Protein AF-A0A7X7MMC2-F1 (afdb_monomer_lite)

Sequence (86 aa):
MYASKSIESVYFVPATTIVPRKWDGWFWQQISDNAPFSWGDNDHTLVNVGDFARHCEERLDPEPRITRWLKKVRSIPKGVYIDLET

Structure (mmCIF, N/CA/C/O backbone):
data_AF-A0A7X7MMC2-F1
#
_entry.id   AF-A0A7X7MMC2-F1
#
loop_
_atom_site.group_PDB
_atom_site.id
_atom_site.type_symbol
_atom_site.label_atom_id
_atom_site.label_alt_id
_atom_site.label_comp_id
_atom_site.label_asym_id
_atom_site.label_entity_id
_atom_site.label_seq_id
_atom_site.pdbx_PDB_ins_code
_atom_site.Cartn_x
_atom_site.Cartn_y
_atom_site.Cartn_z
_atom_site.occupancy
_atom_site.B_iso_or_equiv
_atom_site.auth_seq_id
_atom_site.auth_comp_id
_atom_site.auth_asym_id
_atom_site.auth_atom_id
_atom_site.pdbx_PDB_model_num
ATOM 1 N N . MET A 1 1 ? -24.285 0.525 38.212 1.00 39.84 1 MET A N 1
ATOM 2 C CA . MET A 1 1 ? -24.499 0.977 36.821 1.00 39.84 1 MET A CA 1
ATOM 3 C C . MET A 1 1 ? -23.295 0.531 36.014 1.00 39.84 1 MET A C 1
ATOM 5 O O . MET A 1 1 ? -22.208 1.025 36.273 1.00 39.84 1 MET A O 1
ATOM 9 N N . TYR A 1 2 ? -23.451 -0.448 35.124 1.00 49.19 2 TYR A N 1
ATOM 10 C CA . TYR A 1 2 ? -22.383 -0.818 34.196 1.00 49.19 2 TYR A CA 1
ATOM 11 C C . TYR A 1 2 ? -22.454 0.143 33.010 1.00 49.19 2 TYR A C 1
ATOM 13 O O . TYR A 1 2 ? -23.485 0.223 32.346 1.00 49.19 2 TYR A O 1
ATOM 21 N N . ALA A 1 3 ? -21.394 0.921 32.794 1.00 50.84 3 ALA A N 1
ATOM 22 C CA . ALA A 1 3 ? -21.267 1.741 31.600 1.00 50.84 3 ALA A CA 1
ATOM 23 C C . ALA A 1 3 ? -21.209 0.803 30.387 1.00 50.84 3 ALA A C 1
ATOM 25 O O . ALA A 1 3 ? -20.293 -0.011 30.269 1.00 50.84 3 ALA A O 1
ATOM 26 N N . SER A 1 4 ? -22.212 0.885 29.515 1.00 55.34 4 SER A N 1
ATOM 27 C CA . SER A 1 4 ? -22.189 0.213 28.220 1.00 55.34 4 SER A CA 1
ATOM 28 C C . SER A 1 4 ? -21.038 0.806 27.409 1.00 55.34 4 SER A C 1
ATOM 30 O O . SER A 1 4 ? -21.110 1.965 27.006 1.00 55.34 4 SER A O 1
ATOM 32 N N . LYS A 1 5 ? -19.965 0.036 27.197 1.00 55.09 5 LYS A N 1
ATOM 33 C CA . LYS A 1 5 ? -18.911 0.378 26.234 1.00 55.09 5 LYS A CA 1
ATOM 34 C C . LYS A 1 5 ? -19.575 0.497 24.860 1.00 55.09 5 LYS A C 1
ATOM 36 O O . LYS A 1 5 ? -20.116 -0.485 24.358 1.00 55.09 5 LYS A O 1
ATOM 41 N N . SER A 1 6 ? -19.583 1.691 24.277 1.00 54.50 6 SER A N 1
ATOM 42 C CA . SER A 1 6 ? -19.953 1.879 22.876 1.00 54.50 6 SER A CA 1
ATOM 43 C C . SER A 1 6 ? -18.986 1.071 22.015 1.00 54.50 6 SER A C 1
ATOM 45 O O . SER A 1 6 ? -17.773 1.239 22.131 1.00 54.50 6 SER A O 1
ATOM 47 N N . ILE A 1 7 ? -19.513 0.173 21.187 1.00 60.53 7 ILE A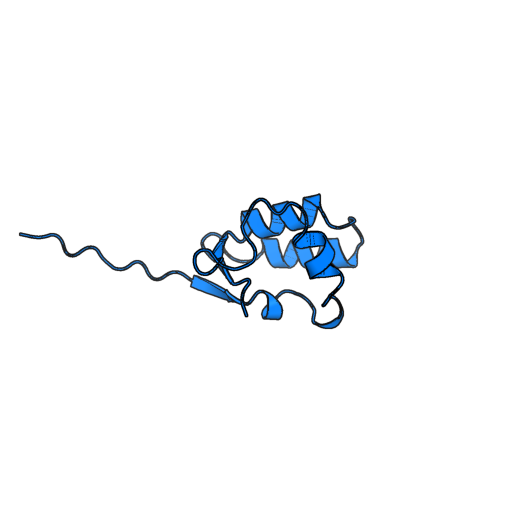 N 1
ATOM 48 C CA . ILE A 1 7 ? -18.731 -0.477 20.136 1.00 60.53 7 ILE A CA 1
ATOM 49 C C . ILE A 1 7 ? -18.390 0.634 19.137 1.00 60.53 7 ILE A C 1
ATOM 51 O O . ILE A 1 7 ? -19.286 1.166 18.483 1.00 60.53 7 ILE A O 1
ATOM 55 N N . GLU A 1 8 ? -17.127 1.057 19.089 1.00 61.56 8 GLU A N 1
ATOM 56 C CA . GLU A 1 8 ? -16.665 2.022 18.092 1.00 61.56 8 GLU A CA 1
ATOM 57 C C . GLU A 1 8 ? -16.655 1.345 16.719 1.00 61.56 8 GLU A C 1
ATOM 59 O O . GLU A 1 8 ? -16.013 0.315 16.521 1.00 61.56 8 GLU A O 1
ATOM 64 N N . SER A 1 9 ? -17.401 1.906 15.767 1.00 67.88 9 SER A N 1
ATOM 65 C CA . SER A 1 9 ? -17.386 1.448 14.380 1.00 67.88 9 SER A CA 1
ATOM 66 C C . SER A 1 9 ? -16.041 1.793 13.740 1.00 67.88 9 SER A C 1
ATOM 68 O O . SER A 1 9 ? -15.677 2.968 13.664 1.00 67.88 9 SER A O 1
ATOM 70 N N . VAL A 1 10 ? -15.321 0.786 13.246 1.00 72.50 10 VAL A N 1
ATOM 71 C CA . VAL A 1 10 ? -14.071 0.968 12.495 1.00 72.50 10 VAL A CA 1
ATOM 72 C C . VAL A 1 10 ? -14.384 1.060 11.001 1.00 72.50 10 VAL A C 1
ATOM 74 O O . VAL A 1 10 ? -15.131 0.243 10.465 1.00 72.50 10 VAL A O 1
ATOM 77 N N . TYR A 1 11 ? -13.808 2.053 10.321 1.00 84.44 11 TYR A N 1
ATOM 78 C CA . TYR A 1 11 ? -13.913 2.198 8.869 1.00 84.44 11 TYR A CA 1
ATOM 79 C C . TYR A 1 11 ? -12.693 1.578 8.195 1.00 84.44 11 TYR A C 1
ATOM 81 O O . TYR A 1 11 ? -11.557 1.894 8.555 1.00 84.44 11 TYR A O 1
ATOM 89 N N . PHE A 1 12 ? -12.917 0.741 7.185 1.00 87.44 12 PHE A N 1
ATOM 90 C CA . PHE A 1 12 ? -11.844 0.117 6.420 1.00 87.44 12 PHE A CA 1
ATOM 91 C C . PHE A 1 12 ? -12.130 0.105 4.919 1.00 87.44 12 PHE A C 1
ATOM 93 O O . PHE A 1 12 ? -13.275 0.251 4.486 1.00 87.44 12 PHE A O 1
ATOM 100 N N . VAL A 1 13 ? -11.070 -0.054 4.130 1.00 89.12 13 VAL A N 1
ATOM 101 C CA . VAL A 1 13 ? -11.133 -0.266 2.682 1.00 89.12 13 VAL A CA 1
ATOM 102 C C . VAL A 1 13 ? -10.275 -1.475 2.286 1.00 89.12 13 VAL A C 1
ATOM 104 O O . VAL A 1 13 ? -9.139 -1.576 2.753 1.00 89.12 13 VAL A O 1
ATOM 107 N N . PRO A 1 14 ? -10.769 -2.370 1.412 1.00 88.69 14 PRO A N 1
ATOM 108 C CA . PRO A 1 14 ? -9.975 -3.477 0.879 1.00 88.69 14 PRO A CA 1
ATOM 109 C C . PRO A 1 14 ? -8.751 -2.985 0.114 1.00 88.69 14 PRO A C 1
ATOM 111 O O . PRO A 1 14 ? -8.858 -2.080 -0.727 1.00 88.69 14 PRO A O 1
ATOM 114 N N . ALA A 1 15 ? -7.597 -3.606 0.325 1.00 87.25 15 ALA A N 1
ATOM 115 C CA . ALA A 1 15 ? -6.364 -3.226 -0.349 1.00 87.25 15 ALA A CA 1
ATOM 116 C C . ALA A 1 15 ? -6.470 -3.410 -1.874 1.00 87.25 15 ALA A C 1
ATOM 118 O O . ALA A 1 15 ? -5.992 -2.574 -2.644 1.00 87.25 15 ALA A O 1
ATOM 119 N N . THR A 1 16 ? -7.209 -4.422 -2.333 1.00 86.25 16 THR A N 1
ATOM 120 C CA . THR A 1 16 ? -7.531 -4.651 -3.752 1.00 86.25 16 THR A CA 1
ATOM 121 C C . THR A 1 16 ? -8.344 -3.533 -4.416 1.00 86.25 16 THR A C 1
ATOM 123 O O . THR A 1 16 ? -8.357 -3.435 -5.646 1.00 86.25 16 THR A O 1
ATOM 126 N N . THR A 1 17 ? -8.998 -2.654 -3.646 1.00 88.81 17 THR A N 1
ATOM 127 C CA . THR A 1 17 ? -9.709 -1.482 -4.200 1.00 88.81 17 THR A CA 1
ATOM 128 C C . THR A 1 17 ? -8.786 -0.289 -4.446 1.00 88.81 17 THR A C 1
ATOM 130 O O . THR A 1 17 ? -9.072 0.550 -5.303 1.00 88.81 17 THR A O 1
ATOM 133 N N . ILE A 1 18 ? -7.664 -0.217 -3.725 1.00 89.62 18 ILE A N 1
ATOM 134 C CA . ILE A 1 18 ? -6.697 0.885 -3.807 1.00 89.62 18 ILE A CA 1
ATOM 135 C C . ILE A 1 18 ? -5.449 0.515 -4.610 1.00 89.62 18 ILE A C 1
ATOM 137 O O . ILE A 1 18 ? -4.853 1.393 -5.241 1.00 89.62 18 ILE A O 1
ATOM 141 N N . VAL A 1 19 ? -5.051 -0.759 -4.622 1.00 90.38 19 VAL A N 1
ATOM 142 C CA . VAL A 1 19 ? -3.917 -1.263 -5.400 1.00 90.38 19 VAL A CA 1
ATOM 143 C C . VAL A 1 19 ? -4.396 -1.607 -6.813 1.00 90.38 19 VAL A C 1
ATOM 145 O O . VAL A 1 19 ? -5.325 -2.396 -6.986 1.00 90.38 19 VAL A O 1
ATOM 148 N N . PRO A 1 20 ? -3.793 -1.029 -7.869 1.00 91.75 20 PRO A N 1
ATOM 149 C CA . PRO A 1 20 ? -4.146 -1.382 -9.237 1.00 91.75 20 PRO A CA 1
ATOM 150 C C . PRO A 1 20 ? -3.965 -2.884 -9.493 1.00 91.75 20 PRO A C 1
ATOM 152 O O . PRO A 1 20 ? -2.867 -3.395 -9.319 1.00 91.75 20 PRO A O 1
ATOM 155 N N . ARG A 1 21 ? -4.982 -3.570 -10.031 1.00 88.06 21 ARG A N 1
ATOM 156 C CA . ARG A 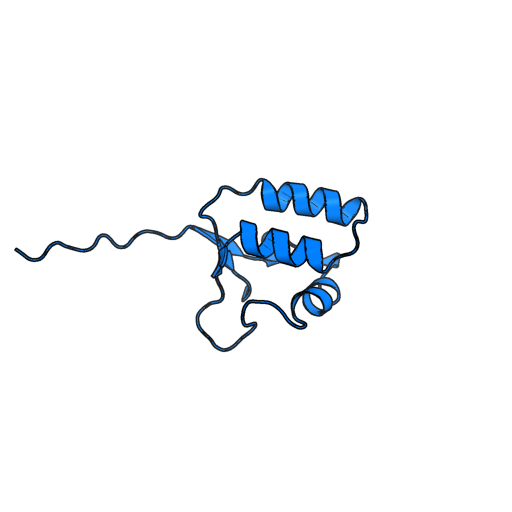1 21 ? -4.906 -5.016 -10.354 1.00 88.06 21 ARG A CA 1
ATOM 157 C C . ARG A 1 21 ? -3.708 -5.415 -11.222 1.00 88.06 21 ARG A C 1
ATOM 159 O O . ARG A 1 21 ? -3.186 -6.507 -11.102 1.00 88.06 21 ARG A O 1
ATOM 166 N N . LYS A 1 22 ? -3.238 -4.524 -12.096 1.00 91.44 22 LYS A N 1
ATOM 167 C CA . LYS A 1 22 ? -2.039 -4.751 -12.928 1.00 91.44 22 LYS A CA 1
ATOM 168 C C . LYS A 1 22 ? -0.721 -4.778 -12.139 1.00 91.44 22 LYS A C 1
ATOM 170 O O . LYS A 1 22 ? 0.322 -5.033 -12.727 1.00 91.44 22 LYS A O 1
ATOM 175 N N . TRP A 1 23 ? -0.750 -4.376 -10.872 1.00 90.38 23 TRP A N 1
ATOM 176 C CA . TRP A 1 23 ? 0.384 -4.433 -9.954 1.00 90.38 23 TRP A CA 1
ATOM 177 C C . TRP A 1 23 ? 0.338 -5.675 -9.066 1.00 90.38 23 TRP A C 1
ATOM 179 O O . TRP A 1 23 ? 1.241 -5.868 -8.259 1.00 90.38 23 TRP A O 1
ATOM 189 N N . ASP A 1 24 ? -0.695 -6.501 -9.215 1.00 84.50 24 ASP A N 1
ATOM 190 C CA . ASP A 1 24 ? -0.826 -7.743 -8.474 1.00 84.50 24 ASP A CA 1
ATOM 191 C C . ASP A 1 24 ? 0.396 -8.655 -8.687 1.00 84.50 24 ASP A C 1
ATOM 193 O O . ASP A 1 24 ? 1.092 -8.579 -9.706 1.00 84.50 24 ASP A O 1
ATOM 197 N N . GLY A 1 25 ? 0.707 -9.472 -7.686 1.00 83.88 25 GLY A N 1
ATOM 198 C CA . GLY A 1 25 ? 1.948 -10.246 -7.627 1.00 83.88 25 GLY A CA 1
ATOM 199 C C . GLY A 1 25 ? 3.173 -9.402 -7.260 1.00 83.88 25 GLY A C 1
ATOM 200 O O . GLY A 1 25 ? 3.684 -9.545 -6.153 1.00 83.88 25 GLY A O 1
ATOM 201 N N . TRP A 1 26 ? 3.637 -8.505 -8.146 1.00 87.56 26 TRP A N 1
ATOM 202 C CA . TRP A 1 26 ? 4.870 -7.723 -7.905 1.00 87.56 26 TRP A CA 1
ATOM 203 C C . TRP A 1 26 ? 4.751 -6.859 -6.646 1.00 87.56 26 TRP A C 1
ATOM 205 O O . TRP A 1 26 ? 5.663 -6.823 -5.826 1.00 87.56 26 TRP A O 1
ATOM 215 N N . PHE A 1 27 ? 3.616 -6.172 -6.493 1.00 88.06 27 PHE A N 1
ATOM 216 C CA . PHE A 1 27 ? 3.398 -5.238 -5.399 1.00 88.06 27 PHE A CA 1
ATOM 217 C C . PHE A 1 27 ? 3.387 -5.990 -4.077 1.00 88.06 27 PHE A C 1
ATOM 219 O O . PHE A 1 27 ? 4.123 -5.643 -3.160 1.00 88.06 27 PHE A O 1
ATOM 226 N N . TRP A 1 28 ? 2.602 -7.064 -4.003 1.00 85.19 28 TRP A N 1
ATOM 227 C CA . TRP A 1 28 ? 2.514 -7.861 -2.789 1.00 85.19 28 TRP A CA 1
ATOM 228 C C . TRP A 1 28 ? 3.845 -8.509 -2.451 1.00 85.19 28 TRP A C 1
ATOM 230 O O . TRP A 1 28 ? 4.216 -8.471 -1.291 1.00 85.19 28 TRP A O 1
ATOM 240 N N . GLN A 1 29 ? 4.613 -8.976 -3.438 1.00 83.62 29 GLN A N 1
ATOM 241 C CA . GLN A 1 29 ? 5.953 -9.511 -3.206 1.00 83.62 29 GLN A CA 1
ATOM 242 C C . GLN A 1 29 ? 6.896 -8.485 -2.553 1.00 83.62 29 GLN A C 1
ATOM 244 O O . GLN A 1 29 ? 7.621 -8.831 -1.624 1.00 83.62 29 GLN A O 1
ATOM 249 N N . GLN A 1 30 ? 6.884 -7.225 -3.005 1.00 84.88 30 GLN A N 1
ATOM 250 C CA . GLN A 1 30 ? 7.719 -6.167 -2.414 1.00 84.88 30 GLN A CA 1
ATOM 251 C C . GLN A 1 30 ? 7.268 -5.767 -1.008 1.00 84.88 30 GLN A C 1
ATOM 253 O O . GLN A 1 30 ? 8.087 -5.448 -0.145 1.00 84.88 30 GLN A O 1
ATOM 258 N N . ILE A 1 31 ? 5.954 -5.749 -0.790 1.00 83.25 31 ILE A N 1
ATOM 259 C CA . ILE A 1 31 ? 5.351 -5.269 0.450 1.00 83.25 31 ILE A CA 1
ATOM 260 C C . ILE A 1 31 ? 5.301 -6.362 1.526 1.00 83.25 31 ILE A C 1
ATOM 262 O O . ILE A 1 31 ? 5.353 -6.022 2.707 1.00 83.25 31 ILE A O 1
ATOM 266 N N . SER A 1 32 ? 5.224 -7.644 1.152 1.00 77.19 32 SER A N 1
ATOM 267 C CA . SER A 1 32 ? 5.133 -8.773 2.086 1.00 77.19 32 SER A CA 1
ATOM 268 C C . SER A 1 32 ? 6.457 -9.110 2.761 1.00 77.19 32 SER A C 1
ATOM 270 O O . SER A 1 32 ? 6.464 -9.565 3.902 1.00 77.19 32 SER A O 1
ATOM 272 N N . ASP A 1 33 ? 7.583 -8.898 2.079 1.00 67.00 33 ASP A N 1
ATOM 273 C CA . ASP A 1 33 ? 8.901 -9.192 2.639 1.00 67.00 33 ASP A CA 1
ATOM 274 C C . ASP A 1 33 ? 9.201 -8.251 3.819 1.00 67.00 33 ASP A C 1
ATOM 276 O O . ASP A 1 33 ? 9.077 -7.039 3.673 1.00 67.00 33 ASP A O 1
ATOM 280 N N . ASN A 1 34 ? 9.589 -8.758 4.995 1.00 62.66 34 ASN A N 1
ATOM 281 C CA . ASN A 1 34 ? 9.927 -7.964 6.193 1.00 62.66 34 ASN A CA 1
ATOM 282 C C . ASN A 1 34 ? 8.905 -6.854 6.559 1.00 62.66 34 ASN A C 1
ATOM 284 O O . ASN A 1 34 ? 9.291 -5.771 7.010 1.00 62.66 34 ASN A O 1
ATOM 288 N N . ALA A 1 35 ? 7.613 -7.064 6.298 1.00 61.94 35 ALA A N 1
ATOM 289 C CA . ALA A 1 35 ? 6.588 -6.087 6.652 1.00 61.94 35 ALA A CA 1
ATOM 290 C C . ALA A 1 35 ? 6.538 -5.881 8.182 1.00 61.94 35 ALA A C 1
ATOM 292 O O . ALA A 1 35 ? 6.600 -6.863 8.923 1.00 61.94 35 ALA A O 1
ATOM 293 N N . PRO A 1 36 ? 6.371 -4.643 8.689 1.00 61.75 36 PRO A N 1
ATOM 294 C CA . PRO A 1 36 ? 6.207 -4.383 10.124 1.00 61.75 36 PRO A CA 1
ATOM 295 C C . PRO A 1 36 ? 4.835 -4.842 10.664 1.00 61.75 36 PRO A C 1
ATOM 297 O O . PRO A 1 36 ? 4.487 -4.545 11.804 1.00 61.75 36 PRO A O 1
ATOM 300 N N . PHE A 1 37 ? 4.050 -5.540 9.841 1.00 63.59 37 PHE A N 1
ATOM 301 C CA . PHE A 1 37 ? 2.740 -6.110 10.132 1.00 63.59 37 PHE A CA 1
ATOM 302 C C . PHE A 1 37 ? 2.654 -7.523 9.531 1.00 63.59 37 PHE A C 1
ATOM 304 O O . PHE A 1 37 ? 3.245 -7.793 8.485 1.00 63.59 37 PHE A O 1
ATOM 311 N N . SER A 1 38 ? 1.948 -8.438 10.199 1.00 55.78 38 SER A N 1
ATOM 312 C CA . SER A 1 38 ? 1.852 -9.843 9.787 1.00 55.78 38 SER A CA 1
ATOM 313 C C . SER A 1 38 ? 0.879 -10.035 8.624 1.00 55.78 38 SER A C 1
ATOM 315 O O . SER A 1 38 ? -0.309 -9.728 8.731 1.00 55.78 38 SER A O 1
ATOM 317 N N . TRP A 1 39 ? 1.386 -10.591 7.526 1.00 58.44 39 TRP A N 1
ATOM 318 C CA . TRP A 1 39 ? 0.577 -11.125 6.435 1.00 58.44 39 TRP A CA 1
ATOM 319 C C . TRP A 1 39 ? 0.172 -12.560 6.773 1.00 58.44 39 TRP A C 1
ATOM 321 O O . TRP A 1 39 ? 1.028 -13.441 6.800 1.00 58.44 39 TRP A O 1
ATOM 331 N N . GLY A 1 40 ? -1.121 -12.776 7.017 1.00 47.53 40 GLY A N 1
ATOM 332 C CA . GLY A 1 40 ? -1.690 -14.095 7.287 1.00 47.53 40 GLY A CA 1
ATOM 333 C C . GLY A 1 40 ? -1.526 -14.579 8.733 1.00 47.53 40 GLY A C 1
ATOM 334 O O . GL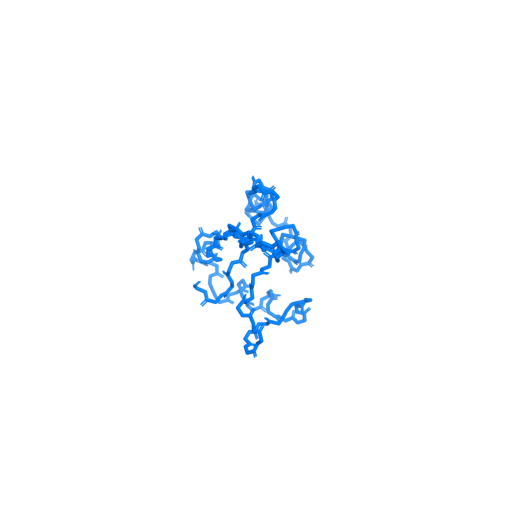Y A 1 40 ? -0.479 -14.428 9.360 1.00 47.53 40 GLY A O 1
ATOM 335 N N . ASP A 1 41 ? -2.602 -15.187 9.228 1.00 44.38 41 ASP A N 1
ATOM 336 C CA . ASP A 1 41 ? -2.740 -15.991 10.451 1.00 44.38 41 ASP A CA 1
ATOM 337 C C . ASP A 1 41 ? -2.690 -15.308 11.823 1.00 44.38 41 ASP A C 1
ATOM 339 O O . ASP A 1 41 ? -2.838 -15.989 12.836 1.00 44.38 41 ASP A O 1
ATOM 343 N N . ASN A 1 42 ? -2.625 -13.979 11.900 1.00 40.41 42 ASN A N 1
ATOM 344 C CA . ASN A 1 42 ? -3.011 -13.284 13.129 1.00 40.41 42 ASN A CA 1
ATOM 345 C C . ASN A 1 42 ? -3.838 -12.033 12.816 1.00 40.41 42 ASN A C 1
ATOM 347 O O . ASN A 1 42 ? -3.303 -10.981 12.474 1.00 40.41 42 ASN A O 1
ATOM 351 N N . ASP A 1 43 ? -5.145 -12.182 13.034 1.00 45.81 43 ASP A N 1
ATOM 352 C CA . ASP A 1 43 ? -6.048 -11.113 13.463 1.00 45.81 43 ASP A CA 1
ATOM 353 C C . ASP A 1 43 ? -6.455 -10.064 12.413 1.00 45.81 43 ASP A C 1
ATOM 355 O O . ASP A 1 43 ? -6.392 -8.868 12.685 1.00 45.81 43 ASP A O 1
ATOM 359 N N . HIS A 1 44 ? -6.955 -10.501 11.245 1.00 51.28 44 HIS A N 1
ATOM 360 C CA . HIS A 1 44 ? -7.692 -9.635 10.309 1.00 51.28 44 HIS A CA 1
ATOM 361 C C . HIS A 1 44 ? -6.940 -8.322 10.018 1.00 51.28 44 HIS A C 1
ATOM 363 O O . HIS A 1 44 ? -7.342 -7.275 10.527 1.00 51.28 44 HIS A O 1
ATOM 369 N N . THR A 1 45 ? -5.822 -8.374 9.278 1.00 69.25 45 THR A N 1
ATOM 370 C CA . THR A 1 45 ? -4.768 -7.337 9.253 1.00 69.25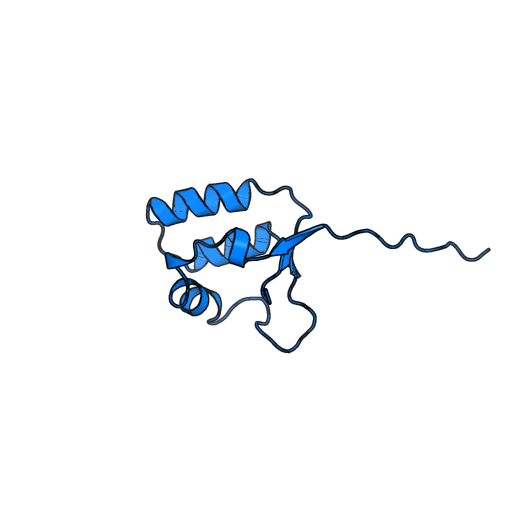 45 THR A CA 1
ATOM 371 C C . THR A 1 45 ? -5.239 -5.961 8.753 1.00 69.25 45 THR A C 1
ATOM 373 O O . THR A 1 45 ? -4.936 -5.521 7.645 1.00 69.25 45 THR A O 1
ATOM 376 N N . LEU A 1 46 ? -5.967 -5.242 9.602 1.00 81.19 46 LEU A N 1
ATOM 377 C CA . LEU A 1 46 ? -6.365 -3.861 9.420 1.00 81.19 46 LEU A CA 1
ATOM 378 C C . LEU A 1 46 ? -5.156 -2.985 9.724 1.00 81.19 46 LEU A C 1
ATOM 380 O O . LEU A 1 46 ? -4.795 -2.758 10.880 1.00 81.19 46 LEU A O 1
ATOM 384 N N . VAL A 1 47 ? -4.532 -2.454 8.680 1.00 84.25 47 VAL A N 1
ATOM 385 C CA . VAL A 1 47 ? -3.371 -1.573 8.824 1.00 84.25 47 VAL A CA 1
ATOM 386 C C . VAL A 1 47 ? -3.822 -0.125 8.751 1.00 84.25 47 VAL A C 1
ATOM 388 O O . VAL A 1 47 ? -4.583 0.259 7.866 1.00 84.25 47 VAL A O 1
ATOM 391 N N . ASN A 1 48 ? -3.347 0.715 9.670 1.00 87.69 48 ASN A N 1
ATOM 392 C CA . ASN A 1 48 ? -3.601 2.147 9.581 1.00 87.69 48 ASN A CA 1
ATOM 393 C C . ASN A 1 48 ? -3.111 2.677 8.225 1.00 87.69 48 ASN A C 1
ATOM 395 O O . ASN A 1 48 ? -1.985 2.396 7.813 1.00 87.69 48 ASN A O 1
ATOM 399 N N . VAL A 1 49 ? -3.920 3.490 7.544 1.00 89.44 49 VAL A N 1
ATOM 400 C CA . VAL A 1 49 ? -3.555 3.991 6.211 1.00 89.44 49 VAL A CA 1
ATOM 401 C C . VAL A 1 49 ? -2.228 4.761 6.177 1.00 89.44 49 VAL A C 1
ATOM 403 O O . VAL A 1 49 ? -1.511 4.718 5.177 1.00 89.44 49 VAL A O 1
ATOM 406 N N . GLY A 1 50 ? -1.864 5.434 7.271 1.00 88.88 50 GLY A N 1
ATOM 407 C CA . GLY A 1 50 ? -0.580 6.116 7.408 1.00 88.88 50 GLY A CA 1
ATOM 408 C C . GLY A 1 50 ? 0.599 5.146 7.463 1.00 88.88 50 GLY A C 1
ATOM 409 O O . GLY A 1 50 ? 1.605 5.381 6.793 1.00 88.88 50 GLY A O 1
ATOM 410 N N . ASP A 1 51 ? 0.456 4.051 8.209 1.00 87.38 51 ASP A N 1
ATOM 411 C CA . ASP A 1 51 ? 1.482 3.012 8.330 1.00 87.38 51 ASP A CA 1
ATOM 412 C C . ASP A 1 51 ? 1.636 2.226 7.032 1.00 87.38 51 ASP A C 1
ATOM 414 O O . ASP A 1 51 ? 2.756 2.028 6.565 1.00 87.38 51 ASP A O 1
ATOM 418 N N . PHE A 1 52 ? 0.517 1.879 6.392 1.00 89.19 52 PHE A N 1
ATOM 419 C CA . PHE A 1 52 ? 0.511 1.247 5.077 1.00 89.19 52 PHE A CA 1
ATOM 420 C C . PHE A 1 52 ? 1.224 2.119 4.032 1.00 89.19 52 PHE A C 1
ATOM 422 O O . PHE A 1 52 ? 2.111 1.644 3.323 1.00 89.19 52 PHE A O 1
ATOM 429 N N . ALA A 1 53 ? 0.888 3.414 3.961 1.00 91.44 53 ALA A N 1
ATOM 430 C CA . ALA A 1 53 ? 1.509 4.338 3.014 1.00 91.44 53 ALA A CA 1
ATOM 431 C C . ALA A 1 53 ? 3.010 4.529 3.272 1.00 91.44 53 ALA A C 1
ATOM 433 O O . ALA A 1 53 ? 3.779 4.593 2.316 1.00 91.44 53 ALA A O 1
ATOM 434 N N . ARG A 1 54 ? 3.421 4.616 4.543 1.00 90.38 54 ARG A N 1
ATOM 435 C CA . ARG A 1 54 ? 4.834 4.726 4.930 1.00 90.38 54 ARG A CA 1
ATOM 436 C C . ARG A 1 54 ? 5.620 3.484 4.518 1.00 90.38 54 ARG A C 1
ATOM 438 O O . ARG A 1 54 ? 6.636 3.622 3.854 1.00 90.38 54 ARG A O 1
ATOM 445 N N . HIS A 1 55 ? 5.118 2.292 4.835 1.00 89.25 55 HIS A N 1
ATOM 446 C CA . HIS A 1 55 ? 5.775 1.041 4.448 1.00 89.25 55 HIS A CA 1
ATOM 447 C C . HIS A 1 55 ? 5.897 0.912 2.922 1.00 89.25 55 HIS A C 1
ATOM 449 O O . HIS A 1 55 ? 6.946 0.544 2.403 1.00 89.25 55 HIS A O 1
ATOM 455 N N . CYS A 1 56 ? 4.862 1.308 2.176 1.00 90.44 56 CYS A N 1
ATOM 456 C CA . CYS A 1 56 ? 4.932 1.335 0.715 1.00 90.44 56 CYS A CA 1
ATOM 457 C C . CYS A 1 56 ? 5.959 2.347 0.179 1.00 90.44 56 CYS A C 1
ATOM 459 O O . CYS A 1 56 ? 6.600 2.082 -0.829 1.00 90.44 56 CYS A O 1
ATOM 461 N N . GLU A 1 57 ? 6.126 3.501 0.825 1.00 91.75 57 GLU A N 1
ATOM 462 C CA . GLU A 1 57 ? 7.137 4.499 0.450 1.00 91.75 57 GLU A CA 1
ATOM 463 C C . GLU A 1 57 ? 8.568 4.029 0.746 1.00 91.75 57 GLU A C 1
ATOM 465 O O . GLU A 1 57 ? 9.485 4.361 0.004 1.00 91.75 57 GLU A O 1
ATOM 470 N N . GLU A 1 58 ? 8.758 3.228 1.794 1.00 90.44 58 GLU A N 1
ATOM 471 C CA . GLU A 1 58 ? 10.057 2.646 2.149 1.00 90.44 58 GLU A CA 1
ATOM 472 C C . GLU A 1 58 ? 10.467 1.493 1.221 1.00 90.44 58 GLU A C 1
ATOM 474 O O . GLU A 1 58 ? 11.659 1.247 1.041 1.00 90.44 58 GLU A O 1
ATOM 479 N N . ARG A 1 59 ? 9.496 0.772 0.645 1.00 89.31 59 ARG A N 1
ATOM 480 C CA . ARG A 1 59 ? 9.748 -0.444 -0.148 1.00 89.31 59 ARG A CA 1
ATOM 481 C C . ARG A 1 59 ? 9.662 -0.279 -1.650 1.00 89.31 59 ARG A C 1
ATOM 483 O O . ARG A 1 59 ? 10.280 -1.057 -2.368 1.00 89.31 59 ARG A O 1
ATOM 490 N N . LEU A 1 60 ? 8.865 0.663 -2.133 1.00 90.31 60 LEU A N 1
ATOM 491 C CA . LEU A 1 60 ? 8.628 0.816 -3.561 1.00 90.31 60 LEU A CA 1
ATOM 492 C C . LEU A 1 60 ? 9.505 1.925 -4.121 1.00 90.31 60 LEU A C 1
ATOM 494 O O . LEU A 1 60 ? 9.581 3.017 -3.558 1.00 90.31 60 LEU A O 1
ATOM 498 N N . ASP A 1 61 ? 10.093 1.672 -5.287 1.00 90.88 61 ASP A N 1
ATOM 499 C CA . ASP A 1 61 ? 10.873 2.685 -5.984 1.00 90.88 61 ASP A CA 1
ATOM 500 C C . ASP A 1 61 ? 10.014 3.927 -6.299 1.00 90.88 61 ASP A C 1
ATOM 502 O O . ASP A 1 61 ? 8.856 3.799 -6.729 1.00 90.88 61 ASP A O 1
ATOM 506 N N . PRO A 1 62 ? 10.559 5.149 -6.130 1.00 89.06 62 PRO A N 1
ATOM 507 C CA . PRO A 1 62 ? 9.814 6.402 -6.247 1.00 89.06 62 PRO A CA 1
ATOM 508 C C . PRO A 1 62 ? 9.538 6.810 -7.707 1.00 89.06 62 PRO A C 1
ATOM 510 O O . PRO A 1 62 ? 9.769 7.947 -8.129 1.00 89.06 62 PRO A O 1
ATOM 513 N N . GLU A 1 63 ? 8.993 5.900 -8.509 1.00 93.44 63 GLU A N 1
ATOM 514 C CA . GLU A 1 63 ? 8.587 6.174 -9.880 1.00 93.44 63 GLU A CA 1
ATOM 515 C C . GLU A 1 63 ? 7.337 7.074 -9.943 1.00 93.44 63 GLU A C 1
ATOM 517 O O . GLU A 1 63 ? 6.456 6.997 -9.079 1.00 93.44 63 GLU A O 1
ATOM 522 N N . PRO A 1 64 ? 7.143 7.874 -11.013 1.00 94.00 64 PRO A N 1
ATOM 523 C CA . PRO A 1 64 ? 6.016 8.808 -11.116 1.00 94.00 64 PRO A CA 1
ATOM 524 C C . PRO A 1 64 ? 4.629 8.178 -10.904 1.00 94.00 64 PRO A C 1
ATOM 526 O O . PRO A 1 64 ? 3.708 8.836 -10.411 1.00 94.00 64 PRO A O 1
ATOM 529 N N . ARG A 1 65 ? 4.460 6.904 -11.283 1.00 93.12 65 ARG A N 1
ATOM 530 C CA . ARG A 1 65 ? 3.205 6.158 -11.107 1.00 93.12 65 ARG A CA 1
ATOM 531 C C . ARG A 1 65 ? 2.969 5.785 -9.643 1.00 93.12 65 ARG A C 1
ATOM 533 O O . ARG A 1 65 ? 1.855 5.988 -9.160 1.00 93.12 65 ARG A O 1
ATOM 540 N N . ILE A 1 66 ? 4.005 5.301 -8.960 1.00 93.25 66 ILE A N 1
ATOM 541 C CA . ILE A 1 66 ? 3.983 4.931 -7.541 1.00 93.25 66 ILE A CA 1
ATOM 542 C C . ILE A 1 66 ? 3.781 6.179 -6.690 1.00 93.25 66 ILE A C 1
ATOM 544 O O . ILE A 1 66 ? 2.840 6.234 -5.908 1.00 93.25 66 ILE A O 1
ATOM 548 N N . THR A 1 67 ? 4.533 7.247 -6.952 1.00 94.31 67 THR A N 1
ATOM 549 C CA . THR A 1 67 ? 4.397 8.533 -6.254 1.00 94.31 67 THR A CA 1
ATOM 550 C C . THR A 1 67 ? 2.990 9.120 -6.386 1.00 94.31 67 THR A C 1
ATOM 552 O O . THR A 1 67 ? 2.412 9.614 -5.416 1.00 94.31 67 THR A O 1
ATOM 555 N N . ARG A 1 68 ? 2.382 9.062 -7.581 1.00 95.25 68 ARG A N 1
ATOM 556 C CA . ARG A 1 68 ? 0.996 9.522 -7.775 1.00 95.25 68 ARG A CA 1
ATOM 557 C C . ARG A 1 68 ? -0.004 8.644 -7.024 1.00 95.25 68 ARG A C 1
ATOM 559 O O . ARG A 1 68 ? -0.987 9.170 -6.508 1.00 95.25 68 ARG A O 1
ATOM 566 N N . TRP A 1 69 ? 0.217 7.335 -6.995 1.00 95.38 69 TRP A N 1
ATOM 567 C CA . TRP A 1 69 ? -0.623 6.399 -6.258 1.00 95.38 69 TRP A CA 1
ATOM 568 C C . TRP A 1 69 ? -0.500 6.602 -4.738 1.00 95.38 69 TRP A C 1
ATOM 570 O O . TRP A 1 69 ? -1.522 6.807 -4.091 1.00 95.38 69 TRP A O 1
ATOM 580 N N . LEU A 1 70 ? 0.713 6.710 -4.187 1.00 94.75 70 LEU A N 1
ATOM 581 C CA . LEU A 1 70 ? 0.969 6.999 -2.769 1.00 94.75 70 LEU A CA 1
ATOM 582 C C . LEU A 1 70 ? 0.307 8.301 -2.311 1.00 94.75 70 LEU A C 1
ATOM 584 O O . LEU A 1 70 ? -0.281 8.350 -1.233 1.00 94.75 70 LEU A O 1
ATOM 588 N N . LYS A 1 71 ? 0.317 9.349 -3.146 1.00 94.75 71 LYS A N 1
ATOM 589 C CA . LYS A 1 71 ? -0.428 10.588 -2.859 1.00 94.75 71 LYS A CA 1
ATOM 590 C C . LYS A 1 71 ? -1.931 10.346 -2.693 1.00 94.75 71 LYS A C 1
ATOM 592 O O . LYS A 1 71 ? -2.545 10.980 -1.842 1.00 94.75 71 LYS A O 1
ATOM 597 N N . LYS A 1 72 ? -2.521 9.434 -3.475 1.00 94.06 72 LYS A N 1
ATOM 598 C CA . LYS A 1 72 ? -3.935 9.052 -3.322 1.00 94.06 72 LYS A CA 1
ATOM 599 C C . LYS A 1 72 ? -4.158 8.254 -2.044 1.00 94.06 72 LYS A C 1
ATOM 601 O O . LYS A 1 72 ? -5.085 8.571 -1.311 1.00 94.06 72 LYS A O 1
ATOM 606 N N . VAL A 1 73 ? -3.292 7.290 -1.738 1.00 92.88 73 VAL A N 1
ATOM 607 C CA . VAL A 1 73 ? -3.367 6.532 -0.477 1.00 92.88 73 VAL A CA 1
ATOM 608 C C . VAL A 1 73 ? -3.293 7.480 0.726 1.00 92.88 73 VAL A C 1
ATOM 610 O O . VAL A 1 73 ? -4.143 7.425 1.604 1.00 92.88 73 VAL A O 1
ATOM 613 N N . ARG A 1 74 ? -2.368 8.447 0.718 1.00 92.69 74 ARG A N 1
ATOM 614 C CA . ARG A 1 74 ? -2.240 9.472 1.772 1.00 92.69 74 ARG A CA 1
ATOM 615 C C . ARG A 1 74 ? -3.417 10.453 1.850 1.00 92.69 74 ARG A C 1
ATOM 617 O O . ARG A 1 74 ? -3.533 11.160 2.846 1.00 92.69 74 ARG A O 1
ATOM 624 N N . SER A 1 75 ? -4.261 10.528 0.818 1.00 93.81 75 SER A N 1
ATOM 625 C CA . SER A 1 75 ? -5.475 11.358 0.831 1.00 93.81 75 SER A CA 1
ATOM 626 C C . SER A 1 75 ? -6.671 10.676 1.499 1.00 93.81 75 SER A C 1
ATOM 628 O O . SER A 1 75 ? -7.671 11.340 1.770 1.00 93.81 75 SER A O 1
ATOM 630 N N . ILE A 1 76 ? -6.574 9.373 1.785 1.00 91.62 76 ILE A N 1
ATOM 631 C CA . ILE A 1 76 ? -7.579 8.649 2.566 1.00 91.62 76 ILE A CA 1
ATOM 632 C C . ILE A 1 76 ? -7.612 9.245 3.989 1.00 91.62 76 ILE A C 1
ATOM 634 O O . ILE A 1 76 ? -6.547 9.497 4.565 1.00 91.62 76 ILE A O 1
ATOM 638 N N . PRO A 1 77 ? -8.804 9.495 4.569 1.00 89.94 77 PRO A N 1
ATOM 639 C CA . PRO A 1 77 ? -8.918 10.069 5.904 1.00 89.94 77 PRO A CA 1
ATOM 640 C C . PRO A 1 77 ? -8.156 9.272 6.967 1.00 89.94 77 PRO A C 1
ATOM 642 O O . PRO A 1 77 ? -8.153 8.040 6.976 1.00 89.94 77 PRO A O 1
ATOM 645 N N . LYS A 1 78 ? -7.542 9.989 7.914 1.00 84.06 78 LYS A N 1
ATOM 646 C CA . LYS A 1 78 ? -6.941 9.372 9.103 1.00 84.06 78 LYS A CA 1
ATOM 647 C C . LYS A 1 78 ? -8.019 8.618 9.892 1.00 84.06 78 LYS A C 1
ATOM 649 O O . LYS A 1 78 ? -9.138 9.107 10.010 1.00 84.06 78 LYS A O 1
ATOM 654 N N . GLY A 1 79 ? -7.666 7.459 10.446 1.00 81.56 79 GLY A N 1
ATOM 655 C CA . GLY A 1 79 ? -8.607 6.579 11.154 1.00 81.56 79 GLY A CA 1
ATOM 656 C C . GLY A 1 79 ? -9.319 5.561 10.256 1.00 81.56 79 GLY A C 1
ATOM 657 O O . GLY A 1 79 ? -10.065 4.735 10.769 1.00 81.56 79 GLY A O 1
ATOM 658 N N . VAL A 1 80 ? -9.066 5.588 8.941 1.00 88.00 80 VAL A N 1
ATOM 659 C CA . VAL A 1 80 ? -9.424 4.497 8.026 1.00 88.00 80 VAL A CA 1
ATOM 660 C C . VAL A 1 80 ? -8.303 3.461 8.003 1.00 88.00 80 VAL A C 1
ATOM 662 O O . VAL A 1 80 ? -7.115 3.805 7.958 1.00 88.00 80 VAL A O 1
ATOM 665 N N . TYR A 1 81 ? -8.699 2.196 8.007 1.00 88.38 81 TYR A N 1
ATOM 666 C CA . TYR A 1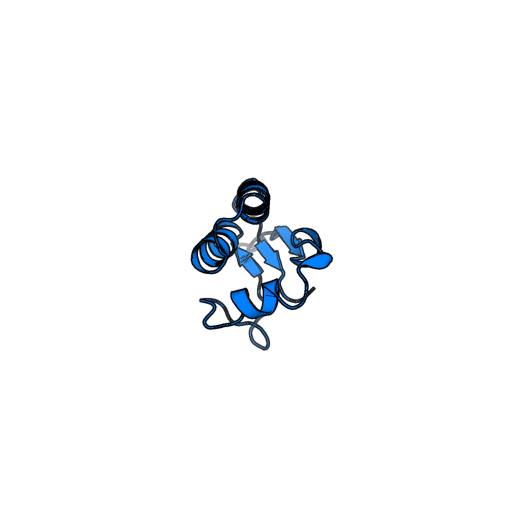 81 ? -7.805 1.051 7.927 1.00 88.38 81 TYR A CA 1
ATOM 667 C C . TYR A 1 81 ? -7.811 0.438 6.525 1.00 88.38 81 TYR A C 1
ATOM 669 O O . TYR A 1 81 ? -8.790 0.538 5.786 1.00 88.38 81 TYR A O 1
ATOM 677 N N . ILE A 1 82 ? -6.701 -0.182 6.150 1.00 88.12 82 ILE A N 1
ATOM 678 C CA . ILE A 1 82 ? -6.569 -0.971 4.932 1.00 88.12 82 ILE A CA 1
ATOM 679 C C . ILE A 1 82 ? -6.702 -2.434 5.329 1.00 88.12 82 ILE A C 1
ATOM 681 O O . ILE A 1 82 ? -5.924 -2.908 6.152 1.00 88.12 82 ILE A O 1
ATOM 685 N N .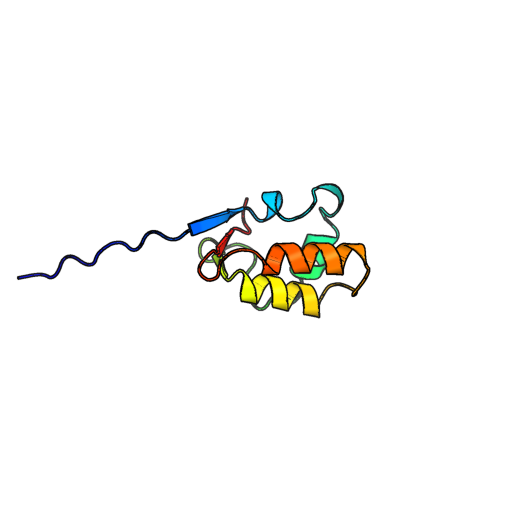 ASP A 1 83 ? -7.684 -3.114 4.755 1.00 87.94 83 ASP A N 1
ATOM 686 C CA . ASP A 1 83 ? -7.863 -4.555 4.901 1.00 87.94 83 ASP A CA 1
ATOM 687 C C . ASP A 1 83 ? -7.013 -5.283 3.857 1.00 87.94 83 ASP A C 1
ATOM 689 O O . ASP A 1 83 ? -7.173 -5.061 2.657 1.00 87.94 83 ASP A O 1
ATOM 693 N N . LEU A 1 84 ? -6.074 -6.099 4.327 1.00 81.19 84 LEU A N 1
ATOM 694 C CA . LEU A 1 84 ? -5.073 -6.772 3.506 1.00 81.19 84 LEU A CA 1
ATOM 695 C C . LEU A 1 84 ? -5.470 -8.196 3.076 1.00 81.19 84 LEU A C 1
ATOM 697 O O . LEU A 1 84 ? -4.753 -8.786 2.271 1.00 81.19 84 LEU A O 1
ATOM 701 N N . GLU A 1 85 ? -6.574 -8.751 3.586 1.00 70.75 85 GLU A N 1
ATOM 702 C CA . GLU A 1 85 ? -6.992 -10.137 3.301 1.00 70.75 85 GLU A CA 1
ATOM 703 C C . GLU A 1 85 ? -7.961 -10.272 2.108 1.00 70.75 85 GLU A C 1
ATOM 705 O O . GLU A 1 85 ? -8.321 -11.390 1.732 1.00 70.75 85 GLU A O 1
ATOM 710 N N . THR A 1 86 ? -8.393 -9.155 1.511 1.00 59.25 86 THR A N 1
ATOM 711 C CA . THR A 1 86 ? -9.492 -9.087 0.526 1.00 59.25 86 THR A CA 1
ATOM 712 C C . THR A 1 86 ? -9.081 -8.855 -0.919 1.00 59.25 86 THR A C 1
ATOM 714 O O . THR A 1 86 ? -8.276 -7.935 -1.193 1.00 59.25 86 THR A O 1
#

pLDDT: mean 79.68, std 15.62, range [39.84, 95.38]

Secondary structure (DSSP, 8-state):
-------PPPEEEEHHHHS-GGGTTHHHHHHHTT-SS--SSSS--EEEHHHHHHHHHHHS---HHHHHHHHHHTTSPTTEEEES--

Foldseek 3Di:
DDPDDPPDDAAEDEPPVLDPPVCPPVQCVQCQPPHPFDDDDPDQGFAFLVSSLVSLVVRDDCDPVSVVSSVVSVVPDGRYTYGHPD

Radius of gyration: 14.82 Å; chains: 1; bounding box: 35×27×50 Å